Protein AF-A0A239FIR6-F1 (afdb_monomer)

Nearest PDB structures (foldseek):
  3ikt-assembly1_A  TM=5.844E-01  e=1.658E+00  Thermus thermophilus HB27
  1xcb-assembly1_A  TM=5.796E-01  e=2.166E+00  Thermus aquaticus
  3r4k-assembly2_D  TM=5.182E-01  e=1.451E+00  Ruegeria sp. TM1040
  3il2-assembly1_A  TM=5.456E-01  e=2.026E+00  Thermus thermophilus HB27
  2o0y-assembly2_D  TM=4.517E-01  e=2.166E+00  Rhodococcus sp. (in: high G+C Gram-positive bacteria)

Radius of gyration: 24.6 Å; Cα contacts (8 Å, |Δi|>4): 45; chains: 1; bounding box: 47×27×71 Å

Mean predicted aligned error: 6.73 Å

pLDDT: mean 91.08, std 9.09, range [51.78, 98.0]

InterPro domains:
  IPR006119 Resolvase, N-terminal catalytic domain [PF00239] (1-36)
  IPR006119 Resolvase, N-terminal catalytic domain [PS51736] (1-35)
  IPR009057 Homedomain-like superfamily [SSF46689] (39-87)
  IPR036162 Resolvase-like, N-terminal catalytic domain superfamily [G3DSA:3.40.50.1390] (1-45)
  IPR036162 Resolvase-like, N-terminal catalytic domain superfamily [SSF53041] (1-36)

Organism: NCBI:txid52697

Foldseek 3Di:
DVPVVVVVVVVVVVVVVVVVVVVVVVVVVVVVVVPDPDDDDQLDDPVLLVVLLVQQVDADPVRHRPDDLCRSCVVSVHDSVSNVVSVVVDDDD

Sequence (93 aa):
MGRMFFQILGSIAEFEHALMSERTHDGLAAARTRGRTGGQKPKLAPRQAKIAQQMYEETGPDGRLMYTVEQIAAEFGVTCPTIYRHLATLPAQ

Secondary structure (DSSP, 8-state):
--HHHHHHHHHHHHHHHHHHHHHHHHHHHHHHHTT---SPPPSS-HHHHHHHHHHHH-B-TTSSBSS-HHHHHHHTT--HHHHHHHHHHSPP-

Solvent-accessible surface area (backbone atoms only — not comparable to full-atom values): 5593 Å² total; per-residue (Å²): 132,61,66,67,57,54,49,53,53,49,54,50,54,52,51,54,51,50,54,54,50,51,55,50,51,53,52,51,50,58,41,39,75,74,68,48,84,72,83,83,78,72,92,57,54,76,69,53,47,51,51,53,47,49,47,58,69,35,60,39,98,86,76,41,66,63,46,53,63,63,56,54,14,55,75,72,74,49,52,52,71,57,51,53,56,48,56,74,69,49,79,87,129

Structure (mmCIF, N/CA/C/O backbone):
data_AF-A0A239FIR6-F1
#
_entry.id   AF-A0A239FIR6-F1
#
loop_
_atom_site.group_PDB
_atom_site.id
_atom_site.type_symbol
_atom_site.label_atom_id
_atom_site.label_alt_id
_atom_site.label_comp_id
_atom_site.label_asym_id
_atom_site.label_entity_id
_atom_site.label_seq_id
_atom_site.pdbx_PDB_ins_code
_atom_site.Cartn_x
_atom_site.Cartn_y
_atom_site.Cartn_z
_atom_site.occupancy
_atom_site.B_iso_or_equiv
_atom_site.auth_seq_id
_atom_site.auth_comp_id
_atom_site.auth_asym_id
_atom_site.auth_atom_id
_atom_site.pdbx_PDB_model_num
ATOM 1 N N . MET A 1 1 ? 33.142 -12.837 -35.166 1.00 58.44 1 MET A N 1
ATOM 2 C CA . MET A 1 1 ? 32.191 -11.865 -35.749 1.00 58.44 1 MET A CA 1
ATOM 3 C C . MET A 1 1 ? 30.820 -11.786 -35.058 1.00 58.44 1 MET A C 1
ATOM 5 O O . MET A 1 1 ? 30.053 -10.915 -35.425 1.00 58.44 1 MET A O 1
ATOM 9 N N . GLY A 1 2 ? 30.495 -12.597 -34.035 1.00 77.94 2 GLY A N 1
ATOM 10 C CA . GLY A 1 2 ? 29.169 -12.522 -33.383 1.00 77.94 2 GLY A CA 1
ATOM 11 C C . GLY A 1 2 ? 29.027 -11.473 -32.270 1.00 77.94 2 GLY A C 1
ATOM 12 O O . GLY A 1 2 ? 27.967 -10.882 -32.117 1.00 77.94 2 GLY A O 1
ATOM 13 N N . ARG A 1 3 ? 30.094 -11.200 -31.503 1.00 85.38 3 ARG A N 1
ATOM 14 C CA . ARG A 1 3 ? 30.025 -10.367 -30.284 1.00 85.38 3 ARG A CA 1
ATOM 15 C C . ARG A 1 3 ? 29.495 -8.952 -30.539 1.00 85.38 3 ARG A C 1
ATOM 17 O O . ARG A 1 3 ? 28.602 -8.521 -29.831 1.00 85.38 3 ARG A O 1
ATOM 24 N N . MET A 1 4 ? 30.009 -8.250 -31.550 1.00 88.25 4 MET A N 1
ATOM 25 C CA . MET A 1 4 ? 29.594 -6.872 -31.855 1.00 88.25 4 MET A CA 1
ATOM 26 C C . MET A 1 4 ? 28.112 -6.782 -32.244 1.00 88.25 4 MET A C 1
ATOM 28 O O . MET A 1 4 ? 27.424 -5.867 -31.808 1.00 88.25 4 MET A O 1
ATOM 32 N N . PHE A 1 5 ? 27.606 -7.754 -33.004 1.00 92.81 5 PHE A N 1
ATOM 33 C CA . PHE A 1 5 ? 26.193 -7.813 -33.371 1.00 92.81 5 PHE A CA 1
ATOM 34 C C . PHE A 1 5 ? 25.297 -8.022 -32.143 1.00 92.81 5 PHE A C 1
ATOM 36 O O . PHE A 1 5 ? 24.314 -7.309 -31.978 1.00 92.81 5 PHE A O 1
ATOM 43 N N . PHE A 1 6 ? 25.685 -8.915 -31.225 1.00 93.38 6 PHE A N 1
ATOM 44 C CA . PHE A 1 6 ? 24.972 -9.082 -29.954 1.00 93.38 6 PHE A CA 1
ATOM 45 C C . PHE A 1 6 ? 25.019 -7.828 -29.073 1.00 93.38 6 PHE A C 1
ATOM 47 O O . PHE A 1 6 ? 24.020 -7.520 -28.433 1.00 93.38 6 PHE A O 1
ATOM 54 N N . GLN A 1 7 ? 26.125 -7.071 -29.074 1.00 94.88 7 GLN A N 1
ATOM 55 C CA . GLN A 1 7 ? 26.178 -5.790 -28.360 1.00 94.88 7 GLN A CA 1
ATOM 56 C C . GLN A 1 7 ? 25.198 -4.770 -28.947 1.00 94.88 7 GLN A C 1
ATOM 58 O O . GLN A 1 7 ? 24.475 -4.136 -28.192 1.00 94.88 7 GLN A O 1
ATOM 63 N N . ILE A 1 8 ? 25.143 -4.637 -30.275 1.00 95.12 8 ILE A N 1
ATOM 64 C CA . ILE A 1 8 ? 24.219 -3.709 -30.944 1.00 95.12 8 ILE A CA 1
ATOM 65 C C . ILE A 1 8 ? 22.767 -4.091 -30.644 1.00 95.12 8 ILE A C 1
ATOM 67 O O . ILE A 1 8 ? 21.973 -3.230 -30.277 1.00 95.12 8 ILE A O 1
ATOM 71 N N . LEU A 1 9 ? 22.429 -5.379 -30.743 1.00 95.81 9 LEU 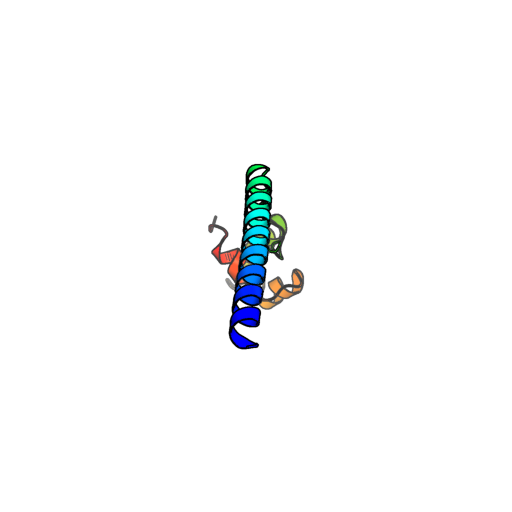A N 1
ATOM 72 C CA . LEU A 1 9 ? 21.090 -5.859 -30.399 1.00 95.81 9 LEU A CA 1
ATOM 73 C C . LEU A 1 9 ? 20.750 -5.617 -28.923 1.00 95.81 9 LEU A C 1
ATOM 75 O O . LEU A 1 9 ? 19.632 -5.207 -28.625 1.00 95.81 9 LEU A O 1
ATOM 79 N N . GLY A 1 10 ? 21.709 -5.815 -28.015 1.00 96.69 10 GLY A N 1
ATOM 80 C CA . GLY A 1 10 ? 21.545 -5.491 -26.597 1.00 96.69 10 GLY A CA 1
ATOM 81 C C . GLY A 1 10 ? 21.257 -4.006 -26.376 1.00 96.69 10 GLY A C 1
ATOM 82 O O . GLY A 1 10 ? 20.281 -3.665 -25.717 1.00 96.69 10 GLY A O 1
ATOM 83 N N . SER A 1 11 ? 22.032 -3.121 -27.007 1.00 96.62 11 SER A N 1
ATOM 84 C CA . SER A 1 11 ? 21.822 -1.672 -26.908 1.00 96.62 11 SER A CA 1
ATOM 85 C C . SER A 1 11 ? 20.469 -1.223 -27.468 1.00 96.62 11 SER A C 1
ATOM 87 O O . SER A 1 11 ? 19.843 -0.334 -26.897 1.00 96.62 11 SER A O 1
ATOM 89 N N . ILE A 1 12 ? 19.991 -1.840 -28.556 1.00 97.19 12 ILE A N 1
ATOM 90 C CA . ILE A 1 12 ? 18.655 -1.557 -29.104 1.00 97.19 12 ILE A CA 1
ATOM 91 C C . ILE A 1 12 ? 17.568 -2.011 -28.123 1.00 97.19 12 ILE A C 1
ATOM 93 O O . ILE A 1 12 ? 16.659 -1.238 -27.829 1.00 97.19 12 ILE A O 1
ATOM 97 N N . ALA A 1 13 ? 17.681 -3.219 -27.566 1.00 96.94 13 ALA A N 1
ATOM 98 C CA . ALA A 1 13 ? 16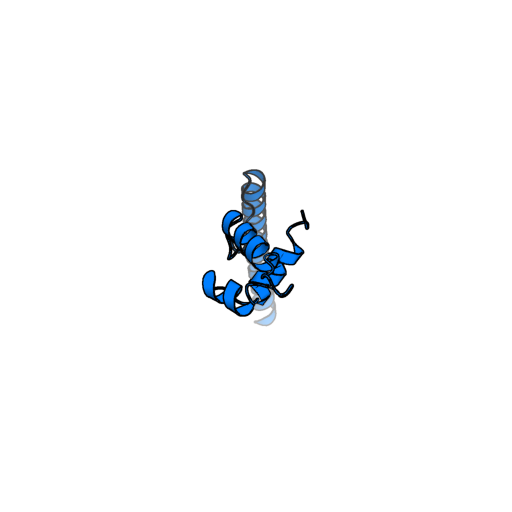.708 -3.735 -26.604 1.00 96.94 13 ALA A CA 1
ATOM 99 C C . ALA A 1 13 ? 16.634 -2.875 -25.327 1.00 96.94 13 ALA A C 1
ATOM 101 O O . ALA A 1 13 ? 15.546 -2.602 -24.818 1.00 96.94 13 ALA A O 1
ATOM 102 N N . GLU A 1 14 ? 17.778 -2.405 -24.823 1.00 97.12 14 GLU A N 1
ATOM 103 C CA . GLU A 1 14 ? 17.836 -1.480 -23.686 1.00 97.12 14 GLU A CA 1
ATOM 104 C C . GLU A 1 14 ? 17.169 -0.135 -24.006 1.00 97.12 14 GLU A C 1
ATOM 106 O O . GLU A 1 14 ? 16.399 0.380 -23.191 1.00 97.12 14 GLU A O 1
ATOM 111 N N . PHE A 1 15 ? 17.412 0.411 -25.202 1.00 97.31 15 PHE A N 1
ATOM 112 C CA . PHE A 1 15 ? 16.793 1.656 -25.657 1.00 97.31 15 PHE A CA 1
ATOM 113 C C . PHE A 1 15 ? 15.267 1.538 -25.774 1.00 97.31 15 PHE A C 1
ATOM 115 O O . PHE A 1 15 ? 14.535 2.399 -25.282 1.00 97.31 15 PHE A O 1
ATOM 122 N N . GLU A 1 16 ? 14.770 0.455 -26.370 1.00 97.75 16 GLU A N 1
ATOM 123 C CA . GLU A 1 16 ? 13.332 0.199 -26.480 1.00 97.75 16 GLU A CA 1
ATOM 124 C C . GLU A 1 16 ? 12.675 0.051 -25.102 1.00 97.75 16 GLU A C 1
ATOM 126 O O . GLU A 1 16 ? 11.621 0.641 -24.845 1.00 97.75 16 GLU A O 1
ATOM 131 N N . HIS A 1 17 ? 13.316 -0.673 -24.179 1.00 97.31 17 HIS A N 1
ATOM 132 C CA . HIS A 1 17 ? 12.827 -0.810 -22.808 1.00 97.31 17 HIS A CA 1
ATOM 133 C C . HIS A 1 17 ? 12.786 0.542 -22.079 1.00 97.31 17 HIS A C 1
ATOM 135 O O . HIS A 1 17 ? 11.803 0.847 -21.395 1.00 97.31 17 HIS A O 1
ATOM 141 N N . ALA A 1 18 ? 13.816 1.377 -22.247 1.00 97.56 18 ALA A N 1
ATOM 142 C CA . ALA A 1 18 ? 13.854 2.718 -21.672 1.00 97.56 18 ALA A CA 1
ATOM 143 C C . ALA A 1 18 ? 12.684 3.583 -22.173 1.00 97.56 18 ALA A C 1
ATOM 145 O O . ALA A 1 18 ? 11.971 4.166 -21.355 1.00 97.56 18 ALA A O 1
ATOM 146 N N . LEU A 1 19 ? 12.410 3.576 -23.483 1.00 97.81 19 LEU A N 1
ATOM 147 C CA . LEU A 1 19 ? 11.270 4.288 -24.076 1.00 97.81 19 LEU A CA 1
ATOM 148 C C . LEU A 1 19 ? 9.912 3.793 -23.549 1.00 97.81 19 LEU A C 1
ATOM 150 O O . LEU A 1 19 ? 8.997 4.588 -23.315 1.00 97.81 19 LEU A O 1
ATOM 154 N N . MET A 1 20 ? 9.746 2.482 -23.351 1.00 97.75 20 MET A N 1
ATOM 155 C CA . MET A 1 20 ? 8.510 1.937 -22.772 1.00 97.75 20 MET A CA 1
ATOM 156 C C . MET A 1 20 ? 8.331 2.332 -21.301 1.00 97.75 20 MET A C 1
ATOM 158 O O . MET A 1 20 ? 7.210 2.632 -20.869 1.00 97.75 20 MET A O 1
ATOM 162 N N . SER A 1 21 ? 9.424 2.347 -20.538 1.00 98.00 21 SER A N 1
ATOM 163 C CA . SER A 1 21 ? 9.427 2.793 -19.146 1.00 98.00 21 SER A CA 1
ATOM 164 C C . SER A 1 21 ? 9.037 4.269 -19.044 1.00 98.00 21 SER A C 1
ATOM 166 O O . SER A 1 21 ? 8.112 4.608 -18.305 1.00 98.00 21 SER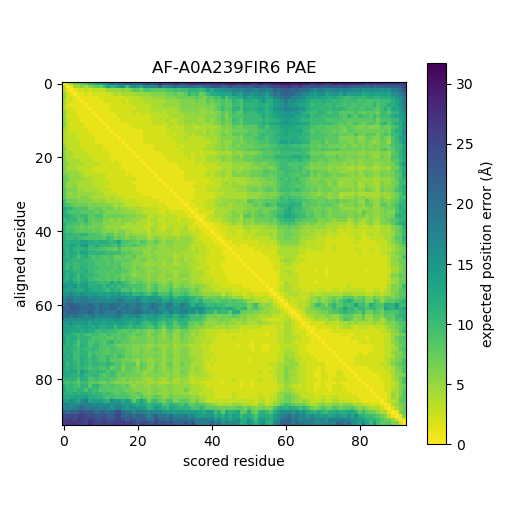 A O 1
ATOM 168 N N . GLU A 1 22 ? 9.657 5.134 -19.851 1.00 97.94 22 GLU A N 1
ATOM 169 C CA . GLU A 1 22 ? 9.358 6.571 -19.908 1.00 97.94 22 GLU A CA 1
ATOM 170 C C . GLU A 1 22 ? 7.872 6.823 -20.191 1.00 97.94 22 GLU A C 1
ATOM 172 O O . GLU A 1 22 ? 7.188 7.489 -19.412 1.00 97.94 22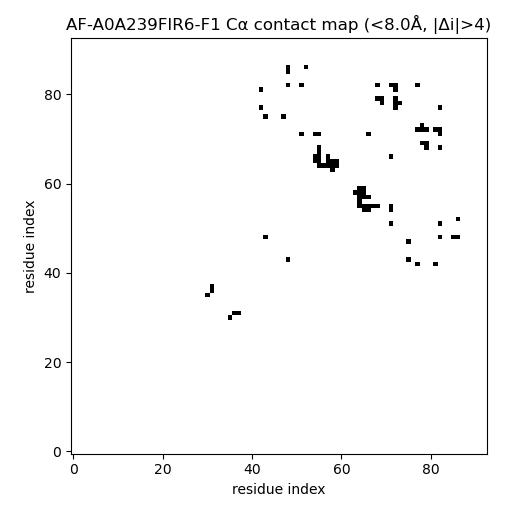 GLU A O 1
ATOM 177 N N . ARG A 1 23 ? 7.313 6.155 -21.207 1.00 97.94 23 ARG A N 1
ATOM 178 C CA . ARG A 1 23 ? 5.878 6.242 -21.520 1.00 97.94 23 ARG A CA 1
ATOM 179 C C . ARG A 1 23 ? 4.984 5.814 -20.353 1.00 97.94 23 ARG A C 1
ATOM 181 O O . ARG A 1 23 ? 3.912 6.383 -20.138 1.00 97.94 23 ARG A O 1
ATOM 188 N N . THR A 1 24 ? 5.394 4.791 -19.607 1.00 97.38 24 THR A N 1
ATOM 189 C CA . THR A 1 24 ? 4.654 4.327 -18.425 1.00 97.38 24 THR A CA 1
ATOM 190 C C . THR A 1 24 ? 4.687 5.379 -17.321 1.00 97.38 24 THR A C 1
ATOM 192 O O . THR A 1 24 ? 3.658 5.648 -16.694 1.00 97.38 24 THR A O 1
ATOM 195 N N . HIS A 1 25 ? 5.839 6.012 -17.104 1.00 97.25 25 HIS A N 1
ATOM 196 C CA . HIS A 1 25 ? 5.987 7.101 -16.146 1.00 97.25 25 HIS A CA 1
ATOM 197 C C . HIS A 1 25 ? 5.124 8.311 -16.510 1.00 97.25 25 HIS A C 1
ATOM 199 O O . HIS A 1 25 ? 4.408 8.806 -15.636 1.00 97.25 25 HIS A O 1
ATOM 205 N N . ASP A 1 26 ? 5.094 8.711 -17.780 1.00 97.88 26 ASP A N 1
ATOM 206 C CA . ASP A 1 26 ? 4.231 9.792 -18.267 1.00 97.88 26 ASP A CA 1
ATOM 207 C C . ASP A 1 26 ? 2.749 9.477 -18.047 1.00 97.88 26 ASP A C 1
ATOM 209 O O . ASP A 1 26 ? 1.985 10.303 -17.538 1.00 97.88 26 ASP A O 1
ATOM 213 N N . GLY A 1 27 ? 2.335 8.243 -18.351 1.00 96.88 27 GLY A N 1
ATOM 214 C CA . GLY A 1 27 ? 0.974 7.776 -18.098 1.00 96.88 27 GLY A CA 1
ATOM 215 C C . GLY A 1 27 ? 0.605 7.802 -16.610 1.00 96.88 27 GLY A C 1
ATOM 216 O O . GLY A 1 27 ? -0.486 8.245 -16.240 1.00 96.88 27 GLY A O 1
ATOM 217 N N . LEU A 1 28 ? 1.519 7.374 -15.733 1.00 97.31 28 LEU A N 1
ATOM 218 C CA . LEU A 1 28 ? 1.338 7.435 -14.280 1.00 97.31 28 LEU A CA 1
ATOM 219 C C . LEU A 1 28 ? 1.273 8.880 -13.773 1.00 97.31 28 LEU A C 1
ATOM 221 O O . LEU A 1 28 ? 0.442 9.178 -12.914 1.00 97.31 28 LEU A O 1
ATOM 225 N N . ALA A 1 29 ? 2.105 9.780 -14.300 1.00 96.50 29 ALA A N 1
ATOM 226 C CA . ALA A 1 29 ? 2.077 11.201 -13.965 1.00 96.50 29 ALA A CA 1
ATOM 227 C C . ALA A 1 29 ? 0.740 11.839 -14.371 1.00 96.50 29 ALA A C 1
ATOM 229 O O . ALA A 1 29 ? 0.086 12.473 -13.542 1.00 96.50 29 ALA A O 1
ATOM 230 N N . ALA A 1 30 ? 0.270 11.576 -15.593 1.00 97.25 30 ALA A N 1
ATOM 231 C CA . ALA A 1 30 ? -1.035 12.027 -16.071 1.00 97.25 30 ALA A CA 1
ATOM 232 C C . ALA A 1 30 ? -2.207 11.436 -15.263 1.00 97.25 30 ALA A C 1
ATOM 234 O O . ALA A 1 30 ? -3.230 12.089 -15.066 1.00 97.25 30 ALA A O 1
ATOM 235 N N . ALA A 1 31 ? -2.093 10.202 -14.767 1.00 97.19 31 ALA A N 1
ATOM 236 C CA . ALA A 1 31 ? -3.108 9.623 -13.891 1.00 97.19 31 ALA A CA 1
ATOM 237 C C . ALA A 1 31 ? -3.112 10.281 -12.499 1.00 97.19 31 ALA A C 1
ATOM 239 O O . ALA A 1 31 ? -4.183 10.537 -11.945 1.00 97.19 31 ALA A O 1
ATOM 240 N N . ARG A 1 32 ? -1.930 10.581 -11.944 1.00 95.44 32 ARG A N 1
ATOM 241 C CA . ARG A 1 32 ? -1.786 11.281 -10.659 1.00 95.44 32 ARG A CA 1
ATOM 242 C C . ARG A 1 32 ? -2.343 12.698 -10.714 1.00 95.44 32 ARG A C 1
ATOM 244 O O . ARG A 1 32 ? -3.043 13.087 -9.786 1.00 95.44 32 ARG A O 1
ATOM 251 N N . THR A 1 33 ? -2.111 13.439 -11.800 1.00 96.19 33 THR A N 1
ATOM 252 C CA . THR A 1 33 ? -2.671 14.796 -11.968 1.00 96.19 33 THR A CA 1
ATOM 253 C C . THR A 1 33 ? -4.200 14.784 -12.036 1.00 96.19 33 THR A C 1
ATOM 255 O O . THR A 1 33 ? -4.843 15.706 -11.548 1.00 96.19 33 THR A O 1
ATOM 258 N N . ARG A 1 34 ? -4.800 13.697 -12.540 1.00 96.69 34 ARG A N 1
ATOM 259 C CA . ARG A 1 34 ? -6.253 13.441 -12.493 1.00 96.69 34 ARG A CA 1
ATOM 260 C C . ARG A 1 34 ? -6.759 12.959 -11.122 1.00 96.69 34 ARG A C 1
ATOM 262 O O . ARG A 1 34 ? -7.927 12.604 -11.002 1.00 96.69 34 ARG A O 1
ATOM 269 N N . GLY A 1 35 ? -5.903 12.899 -10.101 1.00 94.50 35 GLY A N 1
ATOM 270 C CA . GLY A 1 35 ? -6.264 12.512 -8.733 1.00 94.50 35 GLY A CA 1
ATOM 271 C C . GLY A 1 35 ? -6.139 11.019 -8.416 1.00 94.50 35 GLY A C 1
ATOM 272 O O . GLY A 1 35 ? -6.572 10.579 -7.352 1.00 94.50 35 GLY A O 1
ATOM 273 N N . ARG A 1 36 ? -5.550 10.198 -9.296 1.00 94.56 36 ARG A N 1
ATOM 274 C CA . ARG A 1 36 ? -5.319 8.777 -8.995 1.00 94.56 36 ARG A CA 1
ATOM 275 C C . ARG A 1 36 ? -4.099 8.618 -8.081 1.00 94.56 36 ARG A C 1
ATOM 277 O O . ARG A 1 36 ? -2.973 8.827 -8.515 1.00 94.56 36 ARG A O 1
ATOM 284 N N . THR A 1 37 ? -4.301 8.153 -6.849 1.00 90.12 37 THR A N 1
ATOM 285 C CA . THR A 1 37 ? -3.205 7.894 -5.889 1.00 90.12 37 THR A CA 1
ATOM 286 C C . THR A 1 37 ? -2.310 6.714 -6.302 1.00 90.12 37 THR A C 1
ATOM 288 O O . THR A 1 37 ? -1.091 6.777 -6.165 1.00 90.12 37 THR A O 1
ATOM 291 N N . GLY A 1 38 ? -2.896 5.647 -6.860 1.00 89.75 38 GLY A N 1
ATOM 292 C CA . GLY A 1 38 ? -2.180 4.402 -7.172 1.00 89.75 38 GLY A CA 1
ATOM 293 C C . GLY A 1 38 ? -1.912 3.535 -5.932 1.00 89.75 38 GLY A C 1
ATOM 294 O O . GLY A 1 38 ? -2.494 3.764 -4.875 1.00 89.75 38 GLY A O 1
ATOM 295 N N . GLY A 1 39 ? -1.054 2.520 -6.075 1.00 92.69 39 GLY A N 1
ATOM 296 C CA . GLY A 1 39 ? -0.659 1.630 -4.976 1.00 92.69 39 GLY A CA 1
ATOM 297 C C . GLY A 1 39 ? -1.723 0.613 -4.537 1.00 92.69 39 GLY A C 1
ATOM 298 O O . GLY A 1 39 ? -2.809 0.508 -5.113 1.00 92.69 39 GLY A O 1
ATOM 299 N N . GLN A 1 40 ? -1.381 -0.176 -3.514 1.00 91.31 40 GLN A N 1
ATOM 300 C CA . GLN A 1 40 ? -2.296 -1.139 -2.905 1.00 91.31 40 GLN A CA 1
ATOM 301 C C . GLN A 1 40 ? -3.351 -0.404 -2.070 1.00 91.31 40 GLN A C 1
ATOM 303 O O . GLN A 1 40 ? -3.023 0.450 -1.248 1.00 91.31 40 GLN A O 1
ATOM 308 N N . LYS A 1 41 ? -4.626 -0.765 -2.248 1.00 90.12 41 LYS A N 1
ATOM 309 C CA . LYS A 1 41 ? -5.709 -0.223 -1.419 1.00 90.12 41 LYS A CA 1
ATOM 310 C C . LYS A 1 41 ? -5.519 -0.643 0.050 1.00 90.12 41 LYS A C 1
ATOM 312 O O . LYS A 1 41 ? -5.189 -1.811 0.287 1.00 90.12 41 LYS A O 1
ATOM 317 N N . PRO A 1 42 ? -5.762 0.254 1.026 1.00 91.12 42 PRO A N 1
ATOM 318 C CA . PRO A 1 42 ? -5.771 -0.109 2.438 1.00 91.12 42 PRO A CA 1
ATOM 319 C C . PRO A 1 42 ? -6.712 -1.285 2.711 1.00 91.12 42 PRO A C 1
ATOM 321 O O . PRO A 1 42 ? -7.776 -1.391 2.101 1.00 91.12 42 PRO A O 1
ATOM 324 N N . LYS A 1 43 ? -6.311 -2.169 3.629 1.00 92.81 43 LYS A N 1
ATOM 325 C CA . LYS A 1 43 ? -7.109 -3.340 4.024 1.00 92.81 43 LYS A CA 1
ATOM 326 C C . LYS A 1 43 ? -8.339 -2.961 4.849 1.00 92.81 43 LYS A C 1
ATOM 328 O O . LYS A 1 43 ? -9.336 -3.665 4.775 1.00 92.81 43 LYS A O 1
ATOM 333 N N . LEU A 1 44 ? -8.268 -1.850 5.583 1.00 92.62 44 LEU A N 1
ATOM 334 C CA . LEU A 1 44 ? -9.394 -1.266 6.304 1.00 92.62 44 LEU A CA 1
ATOM 335 C C . LEU A 1 44 ? -9.844 0.016 5.607 1.00 92.62 44 LEU A C 1
ATOM 337 O O . LEU A 1 44 ? -9.031 0.897 5.314 1.00 92.62 44 LEU A O 1
ATOM 341 N N . ALA A 1 45 ? -11.149 0.140 5.376 1.00 92.00 45 ALA A N 1
ATOM 342 C CA . ALA A 1 45 ? -11.752 1.406 4.986 1.00 92.00 45 ALA A CA 1
ATOM 343 C C . ALA A 1 45 ? -11.595 2.444 6.118 1.00 92.00 45 ALA A C 1
ATOM 345 O O . ALA A 1 45 ? -11.525 2.060 7.287 1.00 92.00 45 ALA A O 1
ATOM 346 N N . PRO A 1 46 ? -11.631 3.760 5.829 1.00 90.62 46 PRO A N 1
ATOM 347 C CA . PRO A 1 46 ? -11.477 4.795 6.858 1.00 90.62 46 PRO A CA 1
ATOM 348 C C . PRO A 1 46 ? -12.447 4.645 8.036 1.00 90.62 46 PRO A C 1
ATOM 350 O O . PRO A 1 46 ? -12.070 4.849 9.185 1.00 90.62 46 PRO A O 1
ATOM 353 N N . ARG A 1 47 ? -13.690 4.228 7.766 1.00 92.50 47 ARG A N 1
ATOM 354 C CA . ARG A 1 47 ? -14.681 3.932 8.808 1.00 92.50 47 ARG A CA 1
ATOM 355 C C . ARG A 1 47 ? -14.273 2.736 9.673 1.00 92.50 47 ARG A C 1
ATOM 357 O O . ARG A 1 47 ? -14.387 2.817 10.886 1.00 92.50 47 ARG A O 1
ATOM 364 N N . GLN A 1 48 ? -13.793 1.654 9.062 1.00 93.88 48 GLN A N 1
ATOM 365 C CA . GLN A 1 48 ? -13.350 0.461 9.790 1.00 93.88 48 GLN A CA 1
ATOM 366 C C . GLN A 1 48 ? -12.125 0.762 10.654 1.00 93.88 48 GLN A C 1
ATOM 368 O O . GLN A 1 48 ? -12.069 0.319 11.790 1.00 93.88 48 GLN A O 1
ATOM 373 N N . ALA A 1 49 ? -11.187 1.572 10.155 1.00 93.25 49 ALA A N 1
ATOM 374 C CA . ALA A 1 49 ? -10.025 1.995 10.931 1.00 93.25 49 ALA A CA 1
ATOM 375 C C . ALA A 1 49 ? -10.426 2.796 12.185 1.00 93.25 49 ALA A C 1
ATOM 377 O O . ALA A 1 49 ? -9.867 2.565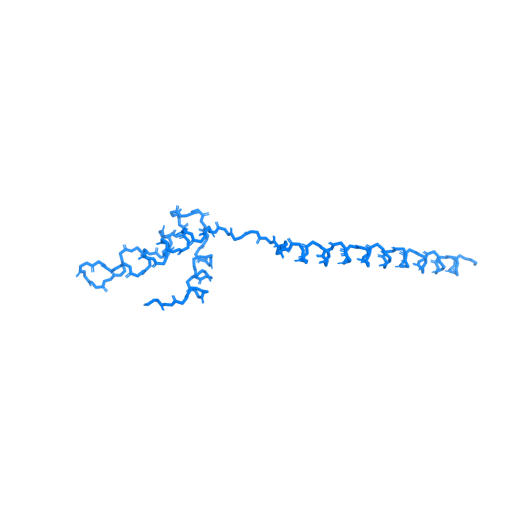 13.251 1.00 93.25 49 ALA A O 1
ATOM 378 N N . LYS A 1 50 ? -11.439 3.672 12.084 1.00 92.38 50 LYS A N 1
ATOM 379 C CA . LYS A 1 50 ? -11.994 4.384 13.249 1.00 92.38 50 LYS A CA 1
ATOM 380 C C . LYS A 1 50 ? -12.659 3.442 14.252 1.00 92.38 50 LYS A C 1
ATOM 382 O O . LYS A 1 50 ? -12.444 3.597 15.444 1.00 92.38 50 LYS A O 1
ATOM 387 N N . ILE A 1 51 ? -13.435 2.466 13.780 1.00 93.94 51 ILE A N 1
ATOM 388 C CA . ILE A 1 51 ? -14.070 1.476 14.666 1.00 93.94 51 ILE A CA 1
ATOM 389 C C . ILE A 1 51 ? -12.995 0.635 15.366 1.00 93.94 51 ILE A C 1
ATOM 391 O O . ILE A 1 51 ? -13.063 0.448 16.572 1.00 93.94 51 ILE A O 1
ATOM 395 N N . ALA A 1 52 ? -11.963 0.193 14.642 1.00 93.62 52 ALA A N 1
ATOM 396 C CA . ALA A 1 52 ? -10.840 -0.538 15.225 1.00 93.62 52 ALA A CA 1
ATOM 397 C C . ALA A 1 52 ? -10.097 0.282 16.296 1.00 93.62 52 ALA A C 1
ATOM 399 O O . ALA A 1 52 ? -9.693 -0.276 17.311 1.00 93.62 52 ALA A O 1
ATOM 400 N N . GLN A 1 53 ? -9.943 1.596 16.090 1.00 91.69 53 GLN A N 1
ATOM 401 C CA . GLN A 1 53 ? -9.385 2.502 17.096 1.00 91.69 53 GLN A CA 1
ATOM 402 C C . GLN A 1 53 ? -10.285 2.604 18.332 1.00 91.69 53 GLN A C 1
ATOM 404 O O . GLN A 1 53 ? -9.798 2.457 19.445 1.00 91.69 53 GLN A O 1
ATOM 409 N N . GLN A 1 54 ? -11.594 2.776 18.145 1.00 92.50 54 GLN A N 1
ATOM 410 C CA . GLN A 1 54 ? -12.551 2.817 19.254 1.00 92.50 54 GLN A CA 1
ATOM 411 C C . GLN A 1 54 ? -12.532 1.518 20.069 1.00 92.50 54 GLN A C 1
ATOM 413 O O . GLN A 1 54 ? -12.451 1.579 21.288 1.00 92.50 54 GLN A O 1
ATOM 418 N N . MET A 1 55 ? -12.517 0.353 19.411 1.00 92.19 55 MET A N 1
ATOM 419 C CA . MET A 1 55 ? -12.400 -0.946 20.088 1.00 92.19 55 MET A CA 1
ATOM 420 C C . MET A 1 55 ? -11.077 -1.097 20.850 1.00 92.19 55 MET A C 1
ATOM 422 O O . MET A 1 55 ? -11.025 -1.793 21.858 1.00 92.19 55 MET A O 1
ATOM 426 N N . TYR A 1 56 ? -10.002 -0.473 20.363 1.00 91.00 56 TYR A N 1
ATOM 427 C CA . TYR A 1 56 ? -8.702 -0.486 21.030 1.00 91.00 56 TYR A CA 1
ATOM 428 C C . TYR A 1 56 ? -8.654 0.441 22.253 1.00 91.00 56 TYR A C 1
ATOM 430 O O . TYR A 1 56 ? -7.952 0.143 23.211 1.00 91.00 56 TYR A O 1
ATOM 438 N N . GLU A 1 57 ? -9.377 1.560 22.228 1.00 89.69 57 GLU A N 1
ATOM 439 C CA . GLU A 1 57 ? -9.458 2.519 23.341 1.00 89.69 57 GLU A CA 1
ATOM 440 C C . GLU A 1 57 ? -10.510 2.109 24.391 1.00 89.69 57 GLU A C 1
ATOM 442 O O . GLU A 1 57 ? -10.433 2.513 25.555 1.00 89.69 57 GLU A O 1
ATOM 447 N N . GLU A 1 58 ? -11.486 1.285 24.000 1.00 90.38 58 GLU A N 1
ATOM 448 C CA . GLU A 1 58 ? -12.553 0.817 24.876 1.00 90.38 58 GLU A CA 1
ATOM 449 C C . GLU A 1 58 ? -11.983 0.009 26.046 1.00 90.38 58 GLU A C 1
ATOM 451 O O . GLU A 1 58 ? -11.340 -1.032 25.889 1.00 90.38 58 GLU A O 1
ATOM 456 N N . THR A 1 59 ? -12.225 0.518 27.250 1.00 88.44 59 THR A N 1
ATOM 457 C CA . THR A 1 59 ? -11.736 -0.056 28.500 1.00 88.44 59 THR A CA 1
ATOM 458 C C . THR A 1 59 ? -12.924 -0.582 29.294 1.00 88.44 59 THR A C 1
ATOM 460 O O . THR A 1 59 ? -13.926 0.112 29.464 1.00 88.44 59 THR A O 1
ATOM 463 N N . GLY A 1 60 ? -12.819 -1.820 29.769 1.00 85.00 60 GLY A N 1
ATOM 464 C CA . GLY A 1 60 ? -13.835 -2.450 30.597 1.00 85.00 60 GLY A CA 1
ATOM 465 C C . GLY A 1 60 ? -13.900 -1.865 32.017 1.00 85.00 60 GLY A C 1
ATOM 466 O O . GLY A 1 60 ? -13.042 -1.070 32.413 1.00 85.00 60 GLY A O 1
ATOM 467 N N . PRO A 1 61 ? -14.879 -2.305 32.829 1.00 80.00 61 PRO A N 1
ATOM 468 C CA . PRO A 1 61 ? -15.081 -1.825 34.204 1.00 80.00 61 PRO A CA 1
ATOM 469 C C . PRO A 1 61 ? -13.850 -1.989 35.109 1.00 80.00 61 PRO A C 1
ATOM 471 O O . PRO A 1 61 ? -13.665 -1.227 36.053 1.00 80.00 61 PRO A O 1
ATOM 474 N N . ASP A 1 62 ? -12.988 -2.955 34.782 1.00 84.12 62 ASP A N 1
ATOM 475 C CA . ASP A 1 62 ? -11.784 -3.314 35.538 1.00 84.12 62 ASP A CA 1
ATOM 476 C C . ASP A 1 62 ? -10.544 -2.479 35.154 1.00 84.12 62 ASP A C 1
ATOM 478 O O . ASP A 1 62 ? -9.429 -2.783 35.581 1.00 84.12 62 ASP A O 1
ATOM 482 N N . GLY A 1 63 ? -10.698 -1.463 34.295 1.00 81.50 63 GLY A N 1
ATOM 483 C CA . GLY A 1 63 ? -9.591 -0.628 33.813 1.00 81.50 63 GLY A CA 1
ATOM 484 C C . GLY A 1 63 ? -8.671 -1.321 32.798 1.00 81.50 63 GLY A C 1
A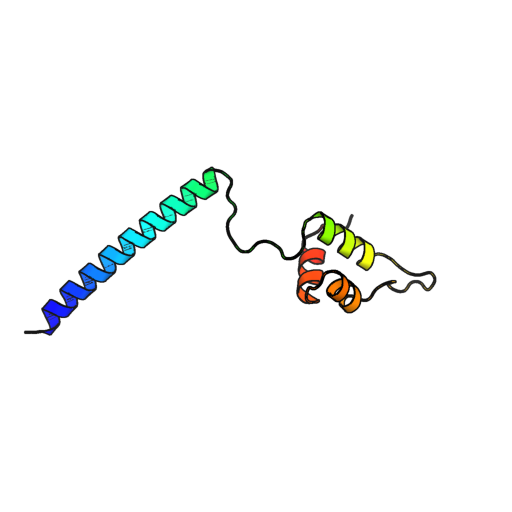TOM 485 O O . GLY A 1 63 ? -7.596 -0.810 32.485 1.00 81.50 63 GLY A O 1
ATOM 486 N N . ARG A 1 64 ? -9.070 -2.492 32.285 1.00 85.00 64 ARG A N 1
ATOM 487 C CA . ARG A 1 64 ? -8.361 -3.245 31.237 1.00 85.00 64 ARG A CA 1
ATOM 488 C C . ARG A 1 64 ? -9.019 -3.042 29.878 1.00 85.00 64 ARG A C 1
ATOM 490 O O . ARG A 1 64 ? -10.221 -2.807 29.813 1.00 85.00 64 ARG A O 1
ATOM 497 N N . LEU A 1 65 ? -8.239 -3.195 28.809 1.00 86.06 65 LEU A N 1
ATOM 498 C CA . LEU A 1 65 ? -8.753 -3.187 27.437 1.00 86.06 65 LEU A CA 1
ATOM 499 C C . LEU A 1 65 ? -9.904 -4.189 27.288 1.00 86.06 65 LEU A C 1
ATOM 501 O O . LEU A 1 65 ? -9.774 -5.344 27.699 1.00 86.06 65 LEU A O 1
ATOM 505 N N . MET A 1 66 ? -11.011 -3.734 26.704 1.00 88.81 66 MET A N 1
ATOM 506 C CA . MET A 1 66 ? -12.206 -4.546 26.466 1.00 88.81 66 MET A CA 1
ATOM 507 C C . MET A 1 66 ? -11.948 -5.621 25.401 1.00 88.81 66 MET A C 1
ATOM 509 O O . MET A 1 66 ? -12.429 -6.746 25.529 1.00 88.81 66 MET A O 1
ATOM 513 N N . TYR A 1 67 ? -11.142 -5.296 24.386 1.00 90.75 67 TYR A N 1
ATOM 514 C CA . TYR A 1 67 ? -10.778 -6.199 23.294 1.00 90.75 67 TYR A CA 1
ATOM 515 C C . TYR A 1 67 ? -9.260 -6.285 23.133 1.00 90.75 67 TYR A C 1
ATOM 517 O O . TYR A 1 67 ? -8.552 -5.279 23.215 1.00 90.75 67 TYR A O 1
ATOM 525 N N . THR A 1 68 ? -8.739 -7.484 22.858 1.00 93.00 68 THR A N 1
ATOM 526 C CA . THR A 1 68 ? -7.325 -7.642 22.485 1.00 93.00 68 THR A CA 1
ATOM 527 C C . THR A 1 68 ? -7.104 -7.282 21.017 1.00 93.00 68 THR A C 1
ATOM 529 O O . THR A 1 68 ? -8.020 -7.336 20.194 1.00 93.00 68 THR A O 1
ATOM 532 N N . VAL A 1 69 ? -5.864 -6.956 20.647 1.00 93.12 69 VAL A N 1
ATOM 533 C CA . VAL A 1 69 ? -5.529 -6.624 19.253 1.00 93.12 69 VAL A CA 1
ATOM 534 C C . VAL A 1 69 ? -5.786 -7.811 18.319 1.00 93.12 69 VAL A C 1
ATOM 536 O O . VAL A 1 69 ? -6.198 -7.608 17.180 1.00 93.12 69 VAL A O 1
ATOM 539 N N . GLU A 1 70 ? -5.611 -9.044 18.795 1.00 95.25 70 GLU A N 1
ATOM 540 C CA . GLU A 1 70 ? -5.935 -10.267 18.056 1.00 95.25 70 GLU A CA 1
ATOM 541 C C . GLU A 1 70 ? -7.434 -10.377 17.772 1.00 95.25 70 GLU A C 1
ATOM 543 O O . GLU A 1 70 ? -7.816 -10.726 16.657 1.00 95.25 70 GLU A O 1
ATOM 548 N N . GLN A 1 71 ? -8.281 -10.048 18.752 1.00 94.88 71 GLN A N 1
ATOM 549 C CA . GLN A 1 71 ? -9.73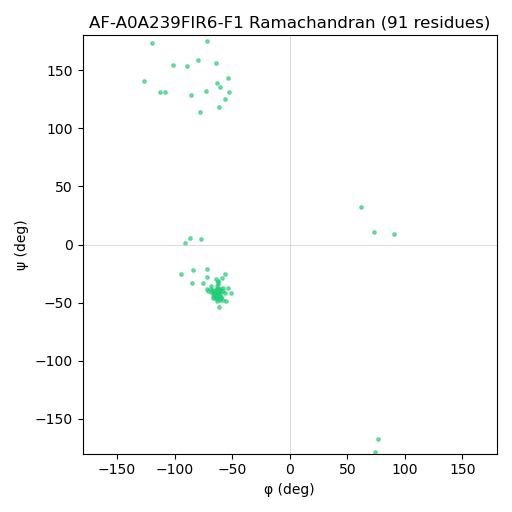6 -10.060 18.589 1.00 94.88 71 GLN A CA 1
ATOM 550 C C . GLN A 1 71 ? -10.188 -8.985 17.598 1.00 94.88 71 GLN A C 1
ATOM 552 O O . GLN A 1 71 ? -10.962 -9.275 16.690 1.00 94.88 71 GLN A O 1
ATOM 557 N N . ILE A 1 72 ? -9.640 -7.770 17.709 1.00 94.88 72 ILE A N 1
ATOM 558 C CA . ILE A 1 72 ? -9.915 -6.677 16.766 1.00 94.88 72 ILE A CA 1
ATOM 559 C C . ILE A 1 72 ? -9.465 -7.076 15.353 1.00 94.88 72 ILE A C 1
ATOM 561 O O . ILE A 1 72 ? -10.185 -6.880 14.377 1.00 94.88 72 ILE A O 1
ATOM 565 N N . ALA A 1 73 ? -8.278 -7.668 15.216 1.00 96.06 73 ALA A N 1
ATOM 566 C CA . ALA A 1 73 ? -7.764 -8.120 13.929 1.00 96.06 73 ALA A CA 1
ATOM 567 C C . ALA A 1 73 ? -8.651 -9.213 13.305 1.00 96.06 73 ALA A C 1
ATOM 569 O O . ALA A 1 73 ? -8.955 -9.140 12.111 1.00 96.06 73 ALA A O 1
ATOM 570 N N . ALA A 1 74 ? -9.101 -10.177 14.114 1.00 96.56 74 ALA A N 1
ATOM 571 C CA . ALA A 1 74 ? -10.009 -11.236 13.690 1.00 96.56 74 ALA A CA 1
ATOM 572 C C . ALA A 1 74 ? -11.364 -10.684 13.219 1.00 96.56 74 ALA A C 1
ATOM 574 O O . ALA A 1 74 ? -11.832 -11.092 12.157 1.00 96.56 74 ALA A O 1
ATOM 575 N N . GLU A 1 75 ? -11.936 -9.714 13.939 1.00 95.75 75 GLU A N 1
ATOM 576 C CA . GLU A 1 75 ? -13.209 -9.064 13.589 1.00 95.75 75 GLU A CA 1
ATOM 577 C C . GLU A 1 75 ? -13.172 -8.444 12.184 1.00 95.75 75 GLU A C 1
ATOM 579 O O . GLU A 1 75 ? -14.099 -8.593 11.389 1.00 95.75 75 GLU A O 1
ATOM 584 N N . PHE A 1 76 ? -12.060 -7.796 11.827 1.00 95.06 76 PHE A N 1
ATOM 585 C CA . PHE A 1 76 ? -11.899 -7.192 10.503 1.00 95.06 76 PHE A CA 1
ATOM 586 C C . PHE A 1 76 ? -11.261 -8.121 9.455 1.00 95.06 76 PHE A C 1
ATOM 588 O O . PHE A 1 76 ? -11.034 -7.690 8.321 1.00 95.06 76 PHE A O 1
ATOM 595 N N . GLY A 1 77 ? -10.944 -9.373 9.800 1.00 95.69 77 GLY A N 1
ATOM 596 C CA . GLY A 1 77 ? -10.280 -10.321 8.899 1.00 95.69 77 GLY A CA 1
ATOM 597 C C . GLY A 1 77 ? -8.886 -9.865 8.444 1.00 95.69 77 GLY A C 1
ATOM 598 O O . GLY A 1 77 ? -8.474 -10.130 7.310 1.00 95.69 77 GLY A O 1
ATOM 599 N N . VAL A 1 78 ? -8.164 -9.137 9.299 1.00 95.88 78 VAL A N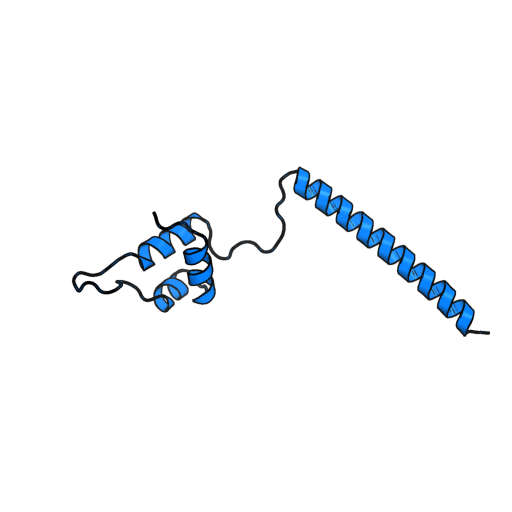 1
ATOM 600 C CA . VAL A 1 78 ? -6.808 -8.633 9.036 1.00 95.88 78 VAL A CA 1
ATOM 601 C C . VAL A 1 78 ? -5.811 -9.186 10.052 1.00 95.88 78 VAL A C 1
ATOM 603 O O . VAL A 1 78 ? -6.164 -9.867 11.003 1.00 95.88 78 VAL A O 1
ATOM 606 N N . THR A 1 79 ? -4.526 -8.911 9.846 1.00 96.25 79 THR A N 1
ATOM 607 C CA . THR A 1 79 ? -3.467 -9.303 10.785 1.00 96.25 79 THR A CA 1
ATOM 608 C C . THR A 1 79 ? -3.229 -8.215 11.837 1.00 96.25 79 THR A C 1
ATOM 610 O O . THR A 1 79 ? -3.415 -7.032 11.545 1.00 96.25 79 THR A O 1
ATOM 613 N N . CYS A 1 80 ? -2.734 -8.569 13.029 1.00 95.12 80 CYS A N 1
ATOM 614 C CA . CYS A 1 80 ? -2.406 -7.594 14.084 1.00 95.12 80 CYS A CA 1
ATOM 615 C C . CYS A 1 80 ? -1.500 -6.436 13.603 1.00 95.12 80 CYS A C 1
ATOM 617 O O . CYS A 1 80 ? -1.807 -5.282 13.902 1.00 95.12 80 CYS A O 1
ATOM 619 N N . PRO A 1 81 ? -0.457 -6.662 12.770 1.00 95.25 81 PRO A N 1
ATOM 620 C CA . PRO A 1 81 ? 0.334 -5.568 12.199 1.00 95.25 81 PRO A CA 1
ATOM 621 C C . PRO A 1 81 ? -0.482 -4.569 11.368 1.00 95.25 81 PRO A C 1
ATOM 623 O O . PRO A 1 81 ? -0.121 -3.398 11.272 1.00 95.25 81 PRO A O 1
ATOM 626 N N . THR A 1 82 ? -1.585 -5.008 10.753 1.00 94.31 82 THR A N 1
ATOM 627 C CA . THR A 1 82 ? -2.497 -4.104 10.041 1.00 94.31 82 THR A CA 1
ATOM 628 C C . THR A 1 82 ? -3.224 -3.183 11.011 1.00 94.31 82 THR A C 1
ATOM 630 O O . THR A 1 82 ? -3.307 -1.992 10.722 1.00 94.31 82 THR A O 1
ATOM 633 N N . ILE A 1 83 ? -3.669 -3.693 12.162 1.00 94.94 83 ILE A N 1
ATOM 634 C CA . ILE A 1 83 ? -4.277 -2.872 13.216 1.00 94.94 83 ILE A CA 1
ATOM 635 C C . ILE A 1 83 ? -3.273 -1.835 13.724 1.00 94.94 83 ILE A C 1
ATOM 637 O O . ILE A 1 83 ? -3.543 -0.640 13.627 1.00 94.94 83 ILE A O 1
ATOM 641 N N . TYR A 1 84 ? -2.072 -2.255 14.136 1.00 93.38 84 TYR A N 1
ATOM 642 C CA . TYR A 1 84 ? -1.048 -1.327 14.635 1.00 93.38 84 TYR A CA 1
ATOM 643 C C . TYR A 1 84 ? -0.665 -0.240 13.628 1.00 93.38 84 TYR A C 1
ATOM 645 O O . TYR A 1 84 ? -0.520 0.922 14.000 1.00 93.38 84 TYR A O 1
ATOM 653 N N . ARG A 1 85 ? -0.549 -0.580 12.338 1.00 91.62 85 ARG A N 1
ATOM 654 C CA . ARG A 1 85 ? -0.271 0.409 11.287 1.00 91.62 85 ARG A CA 1
ATOM 655 C C . ARG A 1 85 ? -1.357 1.484 11.215 1.00 91.62 85 ARG A C 1
ATOM 657 O O . ARG A 1 85 ? -1.037 2.655 11.025 1.00 91.62 85 ARG A O 1
ATOM 664 N N . HIS A 1 86 ? -2.626 1.102 11.355 1.00 89.88 86 HIS A N 1
ATOM 665 C CA . HIS A 1 86 ? -3.732 2.059 11.350 1.00 89.88 86 HIS A CA 1
ATOM 666 C C . HIS A 1 86 ? -3.783 2.895 12.636 1.00 89.88 86 HIS A C 1
ATOM 668 O O . HIS A 1 86 ? -3.984 4.102 12.529 1.00 89.88 86 HIS A O 1
ATOM 674 N N . LEU A 1 87 ? -3.504 2.304 13.803 1.00 87.00 87 LEU A N 1
ATOM 675 C CA . LEU A 1 87 ? -3.414 3.033 15.076 1.00 87.00 87 LEU A CA 1
ATOM 676 C C . LEU A 1 87 ? -2.278 4.068 15.083 1.00 87.00 87 LEU A C 1
ATOM 678 O O . LEU A 1 87 ? -2.462 5.167 15.580 1.00 87.00 87 LEU A O 1
ATOM 682 N N . ALA A 1 88 ? -1.126 3.762 14.477 1.00 84.06 88 ALA A N 1
ATOM 683 C CA . ALA A 1 88 ? -0.006 4.705 14.384 1.00 84.06 88 ALA A CA 1
ATOM 684 C C . ALA A 1 88 ? -0.246 5.865 13.396 1.00 84.06 88 ALA A C 1
ATOM 686 O O . ALA A 1 88 ? 0.439 6.882 13.461 1.00 84.06 88 ALA A O 1
ATOM 687 N N . THR A 1 89 ? -1.174 5.701 12.446 1.00 79.00 89 THR A N 1
ATOM 688 C CA . THR A 1 89 ? -1.446 6.700 11.395 1.00 79.00 89 THR A CA 1
ATOM 689 C C . THR A 1 89 ? -2.601 7.636 11.769 1.00 79.00 89 THR A C 1
ATOM 691 O O . THR A 1 89 ? -2.680 8.750 11.254 1.00 79.00 89 THR A O 1
ATOM 694 N N . LEU A 1 90 ? -3.518 7.200 12.636 1.00 67.69 90 LEU A N 1
ATOM 695 C CA . LEU A 1 90 ? -4.616 8.033 13.119 1.00 67.69 90 LEU A CA 1
ATOM 696 C C . LEU A 1 90 ? -4.130 8.855 14.325 1.00 67.69 90 LEU A C 1
ATOM 698 O O . LEU A 1 90 ? -3.557 8.275 15.244 1.00 67.69 90 LEU A O 1
ATOM 702 N N . PRO A 1 91 ? -4.320 10.188 14.347 1.00 56.84 91 PRO A N 1
ATOM 703 C CA . PRO A 1 91 ? -4.032 10.960 15.548 1.00 56.84 91 PRO A CA 1
ATOM 704 C C . PRO A 1 91 ? -4.925 10.460 16.691 1.00 56.84 91 PRO A C 1
ATOM 706 O O . PRO A 1 91 ? -6.121 10.232 16.488 1.00 56.84 91 PRO A O 1
ATOM 709 N N . ALA A 1 92 ? -4.337 10.291 17.879 1.00 56.56 92 ALA A N 1
ATOM 710 C CA . ALA A 1 92 ? -5.114 10.154 19.104 1.00 56.56 92 ALA A CA 1
ATOM 711 C C . ALA A 1 92 ? -6.009 11.397 19.220 1.00 56.56 92 ALA A C 1
ATOM 713 O O . ALA A 1 92 ? -5.515 12.520 19.076 1.00 56.56 92 ALA A O 1
ATOM 714 N N . GLN A 1 93 ? -7.315 11.174 19.349 1.00 51.78 93 GLN A N 1
ATOM 715 C CA . GLN A 1 93 ? -8.303 12.242 19.495 1.00 51.78 93 GLN A CA 1
ATOM 716 C C . GLN A 1 93 ? -8.317 12.753 20.932 1.00 51.78 93 GLN A C 1
ATOM 718 O O . GLN A 1 93 ? -8.141 11.917 21.846 1.00 51.78 93 GLN A O 1
#

=== Feature glossary ===
A reading guide for the features in this record.

Start from the sequence.

  · This is the polypeptide sequence — one letter per residue, N-terminus first. Length ranges from a few dozen residues for small domains to over a thousand for large multi-domain proteins.

Fold it, and you get atomic coordinates and the backbone conformation that goes with them.

  · Structure coordinates are given as an mmCIF _atom_site loop: one row per atom with element, residue name, chain id, sequence number, and x/y/z position in Å. Only the four main-chain atoms per residue are included here; side chains are omitted to keep the record compact.

  · Backbone dihedral angles. Every residue except chain termini has a φ (preceding-C → N → Cα → C) and a ψ (N → Cα → C → next-N). They are reported in degrees following the IUPAC sign convention. Secondary structure is essentially a statement about which (φ, ψ) basin each residue occupies.

  · The SS8 string is DSSP's per-residue secondary-structure call. α-helix (H) means an i→i+4 H-bond ladder; β-strand (E) means the residue participates in a β-sheet; 3₁₀ (G) and π (I) are tighter and wider helices; T/S are turns/bends; '-' is loop.

  · SS3 is a coarse helix/strand/coil call (letters a/b/c) made by the P-SEA algorithm from inter-Cα distances and dihedrals. It is less detailed than DSSP but needs only Cα positions.

Summarize the fold with a handful of shape descriptors and a per-residue structural alphabet.

  · Radius of gyration (Rg) is the root-mean-square distance of Cα atoms from their centroid — a single number for overall size and compactness. A globular domain of N residues has Rg ≈ 2.2·N^0.38 Å; an extended or disordered chain has a much larger Rg. The Cα contact count is the number of residue pairs whose Cα atoms are within 8 Å and are more than four positions apart in sequence — a standard proxy for tertiary packing density. The bounding box is the smallest axis-aligned box enclosing all Cα atoms.

  · The Foldseek 3Di string encodes local tertiary geometry as a 20-letter alphabet — one character per residue — derived from the relative positions of nearby Cα atoms. Unlike the amino-acid sequence, 3Di is a direct function of the 3D structure, so two proteins with the same fold have similar 3Di strings even at low sequence identity.

  · Solvent-accessible surface area (SASA) is the area in Å² traced out by the centre of a 1.4 Å probe sphere (a water molecule) rolled over the protein's van der Waals surface (Shrake–Rupley / Lee–Richards construction). Buried residues have near-zero SASA; fully exposed residues can exceed 200 Å². The total SASA scales roughly with the number of surface residues.

Ask how reliable the model is.

  · pLDDT (predicted Local Distance Difference Test) is AlphaFold's per-residue confidence score, ranging from 0 to 100. Values above 90 indicate high confidence (typically we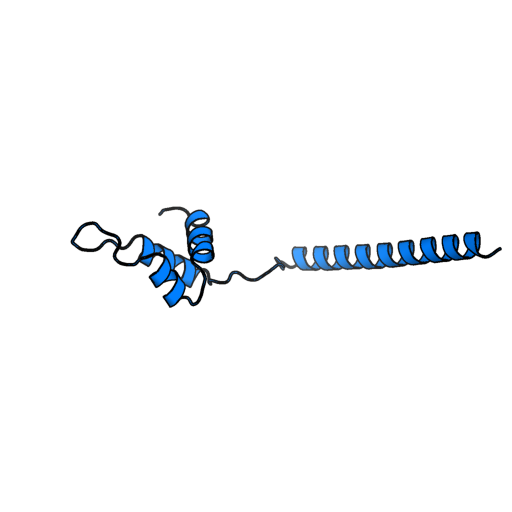ll-packed cores); 70–90 is confident; 50–70 low confidence; below 50 usually means the region is disordered or the prediction is unreliable there. AlphaFold stores pLDDT in the mmCIF B-factor column.

  · B-factor (Debye–Waller factor) reflects atomic displacement in the crystal lattice. It is an experimental observable (units Å²), not a prediction; low values mean the atom is pinned down, high values mean it moves or is heterogeneous across the crystal.

  · Predicted Aligned Error (PAE) is an AlphaFold confidence matrix: entry (i, j) is the expected error in the position of residue j, in ångströms, when the prediction is superimposed on the true structure at residue i. Low PAE within a block of residues means that block is internally rigid and well-predicted; high PAE between two blocks means their relative placement is uncertain even if each block individually is confident.

Place it in context: what it resembles, what it is annotated as, and how it looks.

  · Nearest PDB neighbors are the top structural matches found by Foldseek when searching this structure against the entire Protein Data Bank. Each hit reports a TM-score (0 to 1; >0.5 almost always implies the same fold) and an E-value. These are *structural* homologs — they may share no detectable sequence similarity.

  · Functional annotations link the protein to curated databases. InterPro entries identify conserved domains and families by matching the sequence against member-database signatures (Pfam, PROSITE, CDD, …). Gene Ontology (GO) terms describe molecular function, biological process, and cellular component in a controlled vocabulary. CATH places the structure in a hierarchical fold classification (Class/Architecture/Topology/Homologous-superfamily). The organism is the source species.

  · Three diagnostic plots accompany the record. The Cα contact map visualizes the tertiary structure as a 2D adjacency matrix (8 Å cutoff, sequence-local contacts suppressed). The Ramachandran plot shows the distribution of backbone (φ, ψ) torsions, with points in the α and β basins reflecting secondary structure content. The PAE plot shows AlphaFold's inter-residue confidence as a color matrix.

  · Six rendered views show the 3D structure from the faces of a cube — i.e. along ±x, ±y, ±z. Rendering representation is drawn randomly per protein from cartoon (secondary-structure ribbons), sticks (backbone bonds), or molecular surface; coloring is either N→C rainbow (blue at the N-terminus through red at the C-terminus) or one color per chain.